Protein AF-A0A7Y5TEH1-F1 (afdb_monomer)

Structure (mmCIF, N/CA/C/O backbone):
data_AF-A0A7Y5TEH1-F1
#
_entry.id   AF-A0A7Y5TEH1-F1
#
loop_
_atom_site.group_PDB
_atom_site.id
_atom_site.type_symbol
_atom_site.label_atom_id
_atom_site.label_alt_id
_atom_site.label_comp_id
_atom_site.label_asym_id
_atom_site.label_entity_id
_atom_site.label_seq_id
_atom_site.pdbx_PDB_ins_code
_atom_site.Cartn_x
_atom_site.Cartn_y
_atom_site.Cartn_z
_atom_site.occupancy
_atom_site.B_iso_or_equiv
_atom_site.auth_seq_id
_atom_site.auth_comp_id
_atom_site.auth_asym_id
_atom_site.auth_atom_id
_atom_site.pdbx_PDB_model_num
ATOM 1 N N . TRP A 1 1 ? 5.559 -2.025 9.483 1.00 66.56 1 TRP A N 1
ATOM 2 C CA . TRP A 1 1 ? 4.684 -2.218 8.316 1.00 66.56 1 TRP A CA 1
ATOM 3 C C . TRP A 1 1 ? 3.898 -3.458 8.641 1.00 66.56 1 TRP A C 1
ATOM 5 O O . TRP A 1 1 ? 4.487 -4.526 8.719 1.00 66.56 1 TRP A O 1
ATOM 15 N N . GLU A 1 2 ? 2.641 -3.272 9.009 1.00 67.38 2 GLU A N 1
ATOM 16 C CA . GLU A 1 2 ? 1.781 -4.340 9.503 1.00 67.38 2 GLU A CA 1
ATOM 17 C C . GLU A 1 2 ? 0.626 -4.416 8.529 1.00 67.38 2 GLU A C 1
ATOM 19 O O . GLU A 1 2 ? -0.237 -3.546 8.500 1.00 67.38 2 GLU A O 1
ATOM 24 N N . PHE A 1 3 ? 0.689 -5.394 7.643 1.00 73.19 3 PHE A N 1
ATOM 25 C CA . PHE A 1 3 ? -0.378 -5.672 6.705 1.00 73.19 3 PHE A CA 1
ATOM 26 C C . PHE A 1 3 ? -0.472 -7.184 6.594 1.00 73.19 3 PHE A C 1
ATOM 28 O O . PHE A 1 3 ? 0.541 -7.883 6.544 1.00 73.19 3 PHE A O 1
ATOM 35 N N . ASN A 1 4 ? -1.698 -7.675 6.639 1.00 74.75 4 ASN A N 1
ATOM 36 C CA . ASN A 1 4 ? -2.007 -9.080 6.494 1.00 74.75 4 ASN A CA 1
ATOM 37 C C . ASN A 1 4 ? -2.861 -9.228 5.237 1.00 74.75 4 ASN A C 1
ATOM 39 O O . ASN A 1 4 ? -3.517 -8.271 4.815 1.00 74.75 4 ASN A O 1
ATOM 43 N N . SER A 1 5 ? -2.838 -10.403 4.626 1.00 76.94 5 SER A N 1
ATOM 44 C CA . SER A 1 5 ? -3.781 -10.706 3.556 1.00 76.94 5 SER A CA 1
ATOM 45 C C . SER A 1 5 ? -4.948 -11.505 4.099 1.00 76.94 5 SER A C 1
ATOM 47 O O . SER A 1 5 ? -4.801 -12.301 5.024 1.00 76.94 5 SER A O 1
ATOM 49 N N . CYS A 1 6 ? -6.113 -11.272 3.509 1.00 80.25 6 CYS A N 1
ATOM 50 C CA . CYS A 1 6 ? -7.231 -12.180 3.631 1.00 80.25 6 CYS A CA 1
ATOM 51 C C . CYS A 1 6 ? -7.779 -12.474 2.240 1.00 80.25 6 CYS A C 1
ATOM 53 O O . CYS A 1 6 ? -7.812 -11.595 1.374 1.00 80.25 6 CYS A O 1
ATOM 55 N N . GLU A 1 7 ? -8.177 -13.717 2.021 1.00 84.19 7 GLU A N 1
ATOM 56 C CA . GLU A 1 7 ? -8.887 -14.101 0.812 1.00 84.19 7 GLU A CA 1
ATOM 57 C C . GLU A 1 7 ? -10.389 -13.965 1.042 1.00 84.19 7 GLU A C 1
ATOM 59 O O . GLU A 1 7 ? -10.911 -14.293 2.111 1.00 84.19 7 GLU A O 1
ATOM 64 N N . MET A 1 8 ? -11.080 -13.478 0.016 1.00 86.19 8 MET A N 1
ATOM 65 C CA . MET A 1 8 ? -12.512 -13.213 0.036 1.00 86.19 8 MET A CA 1
ATOM 66 C C . MET A 1 8 ? -13.154 -13.867 -1.187 1.00 86.19 8 MET A C 1
ATOM 68 O O . MET A 1 8 ? -12.704 -13.669 -2.316 1.00 86.19 8 MET A O 1
ATOM 72 N N . LEU A 1 9 ? -14.226 -14.624 -0.976 1.00 89.31 9 LEU A N 1
ATOM 73 C CA . LEU A 1 9 ? -15.079 -15.146 -2.035 1.00 89.31 9 LEU A CA 1
ATOM 74 C C . LEU A 1 9 ? -16.232 -14.170 -2.274 1.00 89.31 9 LEU A C 1
ATOM 76 O O . LEU A 1 9 ? -17.039 -13.933 -1.380 1.00 89.31 9 LEU A O 1
ATOM 80 N N . VAL A 1 10 ? -16.343 -13.653 -3.495 1.00 91.56 10 VAL A N 1
ATOM 81 C CA . VAL A 1 10 ? -17.477 -12.813 -3.902 1.00 91.56 10 VAL A CA 1
ATOM 82 C C . VAL A 1 10 ? -18.516 -13.674 -4.614 1.00 91.56 10 VAL A C 1
ATOM 84 O O . VAL A 1 10 ? -18.189 -14.387 -5.568 1.00 91.56 10 VAL A O 1
ATOM 87 N N . LYS A 1 11 ? -19.774 -13.617 -4.168 1.00 92.75 11 LYS A N 1
ATOM 88 C CA . LYS A 1 11 ? -20.897 -14.337 -4.782 1.00 92.75 11 LYS A CA 1
ATOM 89 C C . LYS A 1 11 ? -22.134 -13.441 -4.831 1.00 92.75 11 LYS A C 1
ATOM 91 O O . LYS A 1 11 ? -22.807 -13.256 -3.826 1.00 92.75 11 LYS A O 1
ATOM 96 N N . GLY A 1 12 ? -22.476 -12.957 -6.026 1.00 93.69 12 GLY A N 1
ATOM 97 C CA . GLY A 1 12 ? -23.542 -11.963 -6.172 1.00 93.69 12 GLY A CA 1
ATOM 98 C C . GLY A 1 12 ? -23.126 -10.660 -5.495 1.00 93.69 12 GLY A C 1
ATOM 99 O O . GLY A 1 12 ? -22.046 -10.156 -5.793 1.00 93.69 12 GLY A O 1
ATOM 100 N N . ASP A 1 13 ? -23.952 -10.182 -4.569 1.00 92.44 13 ASP A N 1
ATOM 101 C CA . ASP A 1 13 ? -23.691 -8.974 -3.777 1.00 92.44 13 ASP A CA 1
ATOM 102 C C . ASP A 1 13 ? -23.023 -9.282 -2.419 1.00 92.44 13 ASP A C 1
ATOM 104 O O . ASP A 1 13 ? -22.750 -8.370 -1.641 1.00 92.44 13 ASP A O 1
ATOM 108 N N . ASP A 1 14 ? -22.734 -10.559 -2.138 1.00 88.75 14 ASP A N 1
ATOM 109 C CA . ASP A 1 14 ? -22.156 -11.013 -0.873 1.00 88.75 14 ASP A CA 1
ATOM 110 C C . ASP A 1 14 ? -20.636 -11.235 -0.968 1.00 88.75 14 ASP A C 1
ATOM 112 O O . ASP A 1 14 ? -20.114 -11.736 -1.974 1.00 88.75 14 ASP A O 1
ATOM 116 N N . VAL A 1 15 ? -19.930 -10.931 0.127 1.00 87.56 15 VAL A N 1
ATOM 117 C CA . VAL A 1 15 ? -18.485 -11.150 0.295 1.00 87.56 15 VAL A CA 1
ATOM 118 C C . VAL A 1 15 ? -18.245 -12.054 1.504 1.00 87.56 15 VAL A C 1
ATOM 120 O O . VAL A 1 15 ? -18.636 -11.724 2.621 1.00 87.56 15 VAL A O 1
ATOM 123 N N . TYR A 1 16 ? -17.583 -13.190 1.289 1.00 84.25 16 TYR A N 1
ATOM 124 C CA . TYR A 1 16 ? -17.293 -14.182 2.323 1.00 84.25 16 TYR A CA 1
ATOM 125 C C . TYR A 1 16 ? -15.783 -14.270 2.579 1.00 84.25 16 TYR A C 1
ATOM 127 O O . TYR A 1 16 ? -15.058 -14.698 1.679 1.00 84.25 16 TYR A O 1
ATOM 135 N N . PRO A 1 17 ? -15.282 -13.928 3.776 1.00 83.75 17 PRO A N 1
ATOM 136 C CA . PRO A 1 17 ? -13.890 -14.185 4.134 1.00 83.75 17 PRO A CA 1
ATOM 137 C C . PRO A 1 17 ? -13.627 -15.689 4.205 1.00 83.75 17 PRO A C 1
ATOM 139 O O . PRO A 1 17 ? -14.390 -16.425 4.831 1.00 83.75 17 PRO A O 1
ATOM 142 N N . ILE A 1 18 ? -12.558 -16.147 3.554 1.00 81.06 18 ILE A N 1
ATOM 143 C CA . ILE A 1 18 ? -12.230 -17.576 3.441 1.00 81.06 18 ILE A CA 1
ATOM 144 C C . ILE A 1 18 ? -10.855 -17.935 4.002 1.00 81.06 18 ILE A C 1
ATOM 146 O O . ILE A 1 18 ? -10.724 -19.020 4.565 1.00 81.06 18 ILE A O 1
ATOM 150 N N . ASP A 1 19 ? -9.856 -17.055 3.905 1.00 75.12 19 ASP A N 1
ATOM 151 C CA . ASP A 1 19 ? -8.515 -17.358 4.410 1.00 75.12 19 ASP A CA 1
ATOM 152 C C . ASP A 1 19 ? -7.868 -16.161 5.108 1.00 75.12 19 ASP A C 1
ATOM 154 O O . ASP A 1 19 ? -7.899 -15.045 4.600 1.00 75.12 19 ASP A O 1
ATOM 158 N N . TYR A 1 20 ? -7.260 -16.424 6.265 1.00 70.56 20 TYR A N 1
ATOM 159 C CA . TYR A 1 20 ? -6.448 -15.498 7.065 1.00 70.56 20 TYR A CA 1
ATOM 160 C C . TYR A 1 20 ? -5.042 -16.071 7.342 1.00 70.56 20 TYR A C 1
ATOM 162 O O . TYR A 1 20 ? -4.301 -15.540 8.171 1.00 70.56 20 TYR A O 1
ATOM 170 N N . ALA A 1 21 ? -4.673 -17.190 6.707 1.00 60.97 21 ALA A N 1
ATOM 171 C CA . ALA A 1 21 ? -3.462 -17.948 7.008 1.00 60.97 21 ALA A CA 1
ATOM 172 C C . ALA A 1 21 ? -2.197 -17.396 6.333 1.00 60.97 21 ALA A C 1
ATOM 174 O O . ALA A 1 21 ? -1.088 -17.759 6.733 1.00 60.97 21 ALA A O 1
ATOM 175 N N . ASN A 1 22 ? -2.320 -16.499 5.351 1.00 65.56 22 ASN A N 1
ATOM 176 C CA . ASN A 1 22 ? -1.161 -15.900 4.698 1.00 65.56 22 ASN A CA 1
ATOM 177 C C . ASN A 1 22 ? -0.692 -14.627 5.422 1.00 65.56 22 ASN A C 1
ATOM 179 O O . ASN A 1 22 ? -0.912 -13.502 4.969 1.00 65.56 22 ASN A O 1
ATOM 183 N N . ALA A 1 23 ? -0.014 -14.836 6.555 1.00 60.50 23 ALA A N 1
ATOM 184 C CA . ALA A 1 23 ? 0.461 -13.785 7.460 1.00 60.50 23 ALA A CA 1
ATOM 185 C C . ALA A 1 23 ? 1.463 -12.788 6.835 1.00 60.50 23 ALA A C 1
ATOM 187 O O . ALA A 1 23 ? 1.757 -11.761 7.444 1.00 60.50 23 ALA A O 1
ATOM 188 N N . CYS A 1 24 ? 2.017 -13.083 5.654 1.00 68.69 24 CYS A N 1
ATOM 189 C CA . CYS A 1 24 ? 2.944 -12.202 4.946 1.00 68.69 24 CYS A CA 1
ATOM 190 C C . CYS A 1 24 ? 2.700 -12.298 3.432 1.00 68.69 24 CYS A C 1
ATOM 192 O O . CYS A 1 24 ? 3.338 -13.112 2.757 1.00 68.69 24 CYS A O 1
ATOM 194 N N . PRO A 1 25 ? 1.763 -11.508 2.882 1.00 71.69 25 PRO A N 1
ATOM 195 C CA . PRO A 1 25 ? 1.542 -11.494 1.444 1.00 71.69 25 PRO A CA 1
ATOM 196 C C . PRO A 1 25 ? 2.790 -11.012 0.701 1.00 71.69 25 PRO A C 1
ATOM 198 O O . PRO A 1 25 ? 3.441 -10.042 1.094 1.00 71.69 25 PRO A O 1
ATOM 201 N N . ASP A 1 26 ? 3.114 -11.701 -0.391 1.00 81.25 26 ASP A N 1
ATOM 202 C CA . ASP A 1 26 ? 4.270 -11.378 -1.217 1.00 81.25 26 ASP A CA 1
ATOM 203 C C . ASP A 1 26 ? 4.082 -10.022 -1.918 1.00 81.25 26 ASP A C 1
ATOM 205 O O . ASP A 1 26 ? 3.139 -9.818 -2.684 1.00 81.25 26 ASP A O 1
ATOM 209 N N . VAL A 1 27 ? 5.008 -9.095 -1.660 1.00 86.88 27 VAL A N 1
ATOM 210 C CA . VAL A 1 27 ? 5.036 -7.742 -2.243 1.00 86.88 27 VAL A CA 1
ATOM 211 C C . VAL A 1 27 ? 5.984 -7.679 -3.442 1.00 86.88 27 VAL A C 1
ATOM 213 O O . VAL A 1 27 ? 6.374 -6.597 -3.865 1.00 86.88 27 VAL A O 1
ATOM 216 N N . ALA A 1 28 ? 6.410 -8.809 -4.004 1.00 90.62 28 ALA A N 1
ATOM 217 C CA . ALA A 1 28 ? 7.254 -8.814 -5.188 1.00 90.62 28 ALA A CA 1
ATOM 218 C C . ALA A 1 28 ? 6.526 -8.253 -6.420 1.00 90.62 28 ALA A C 1
ATOM 220 O O . ALA A 1 28 ? 5.312 -8.399 -6.600 1.00 90.62 28 ALA A O 1
ATOM 221 N N . VAL A 1 29 ? 7.301 -7.666 -7.337 1.00 93.00 29 VAL A N 1
ATOM 222 C CA . VAL A 1 29 ? 6.796 -7.199 -8.640 1.00 93.00 29 VAL A CA 1
ATOM 223 C C . VAL A 1 29 ? 6.196 -8.342 -9.471 1.00 93.00 29 VAL A C 1
ATOM 225 O O . VAL A 1 29 ? 5.283 -8.118 -10.258 1.00 93.00 29 VAL A O 1
ATOM 228 N N . THR A 1 30 ? 6.649 -9.574 -9.235 1.00 92.00 30 THR A N 1
ATOM 229 C CA . THR A 1 30 ? 6.157 -10.820 -9.848 1.00 92.00 30 THR A CA 1
ATOM 230 C C . THR A 1 30 ? 4.830 -11.319 -9.279 1.00 92.00 30 THR A C 1
ATOM 232 O O . THR A 1 30 ? 4.302 -12.309 -9.772 1.00 92.00 30 THR A O 1
ATOM 235 N N . SER A 1 31 ? 4.332 -10.692 -8.213 1.00 89.75 31 SER A N 1
ATOM 236 C CA . SER A 1 31 ? 3.135 -11.132 -7.491 1.00 89.75 31 SER A CA 1
ATOM 237 C C . SER A 1 31 ? 2.068 -10.045 -7.532 1.00 89.75 31 SER A C 1
ATOM 239 O O . SER A 1 31 ? 0.931 -10.297 -7.931 1.00 89.75 31 SER A O 1
ATOM 241 N N . LEU A 1 32 ? 2.447 -8.800 -7.228 1.00 91.44 32 LEU A N 1
ATOM 242 C CA . LEU A 1 32 ? 1.521 -7.667 -7.255 1.00 91.44 32 LEU A CA 1
ATOM 243 C C . LEU A 1 32 ? 1.413 -6.990 -8.618 1.00 91.44 32 LEU A C 1
ATOM 245 O O . LEU A 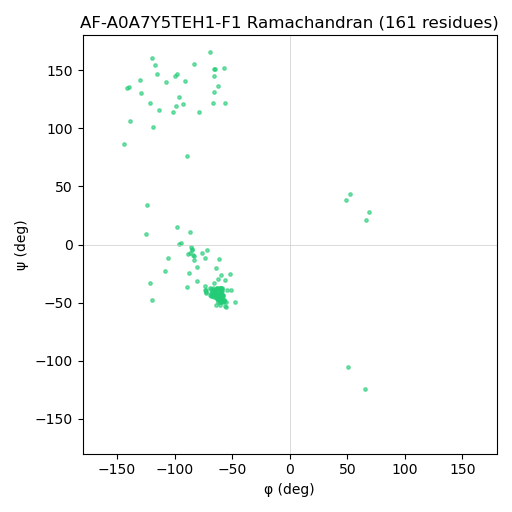1 32 ? 0.381 -6.383 -8.900 1.00 91.44 32 LEU A O 1
ATOM 249 N N . HIS A 1 33 ? 2.434 -7.103 -9.470 1.00 94.06 33 HIS A N 1
ATOM 250 C CA . HIS A 1 33 ? 2.414 -6.602 -10.844 1.00 94.06 33 HIS A CA 1
ATOM 251 C C . HIS A 1 33 ? 1.954 -5.134 -10.951 1.00 94.06 33 HIS A C 1
ATOM 253 O O . HIS A 1 33 ? 2.683 -4.221 -10.573 1.00 94.06 33 HIS A O 1
ATOM 259 N N . TYR A 1 34 ? 0.718 -4.922 -11.416 1.00 96.81 34 TYR A N 1
ATOM 260 C CA . TYR A 1 34 ? 0.015 -3.644 -11.489 1.00 96.81 34 TYR A CA 1
ATOM 261 C C . TYR A 1 34 ? -0.044 -2.920 -10.132 1.00 96.81 34 TYR A C 1
ATOM 263 O O . TYR A 1 34 ? 0.124 -1.709 -10.067 1.00 96.81 34 TYR A O 1
ATOM 271 N N . TYR A 1 35 ? -0.242 -3.648 -9.031 1.00 95.12 35 TYR A N 1
ATOM 272 C CA . TYR A 1 35 ? -0.358 -3.074 -7.687 1.00 95.12 35 TYR A CA 1
ATOM 273 C C . TYR A 1 35 ? 0.989 -2.884 -6.980 1.00 95.12 35 TYR A C 1
ATOM 275 O O . TYR A 1 35 ? 1.036 -2.269 -5.912 1.00 95.12 35 TYR A O 1
ATOM 283 N N . PHE A 1 36 ? 2.094 -3.371 -7.559 1.00 95.94 36 PHE A N 1
ATOM 284 C CA . PHE A 1 36 ? 3.420 -3.260 -6.947 1.00 95.94 36 PHE A CA 1
ATOM 285 C C . PHE A 1 36 ? 3.812 -1.802 -6.643 1.00 95.94 36 PHE A C 1
ATOM 287 O O . PHE A 1 36 ? 4.180 -1.524 -5.498 1.00 95.94 36 PHE A O 1
ATOM 294 N N . PRO A 1 37 ? 3.672 -0.833 -7.575 1.00 97.12 37 PRO A N 1
ATOM 295 C CA . PRO A 1 37 ? 4.026 0.557 -7.289 1.00 97.12 37 PRO A CA 1
ATOM 296 C C . PRO A 1 37 ? 3.219 1.169 -6.142 1.00 97.12 37 PRO A C 1
ATOM 298 O O . PRO A 1 37 ? 3.767 1.905 -5.321 1.00 97.12 37 PRO A O 1
ATOM 301 N N . TRP A 1 38 ? 1.928 0.836 -6.043 1.00 95.31 38 TRP A N 1
ATOM 302 C CA . TRP A 1 38 ? 1.079 1.285 -4.939 1.00 95.31 38 TRP A CA 1
ATOM 303 C C . TRP A 1 38 ? 1.581 0.753 -3.592 1.00 95.31 38 TRP A C 1
ATOM 305 O O . TRP A 1 38 ? 1.692 1.522 -2.635 1.00 95.31 38 TRP A O 1
ATOM 315 N N . ALA A 1 39 ? 1.942 -0.531 -3.526 1.00 93.62 39 ALA A N 1
ATOM 316 C CA . ALA A 1 39 ? 2.423 -1.145 -2.294 1.00 93.62 39 ALA A CA 1
ATOM 317 C C . ALA A 1 39 ? 3.759 -0.534 -1.841 1.00 93.62 39 ALA A C 1
ATOM 319 O O . ALA A 1 39 ? 3.911 -0.170 -0.674 1.00 93.62 39 ALA A O 1
ATOM 320 N N . ILE A 1 40 ? 4.699 -0.330 -2.772 1.00 94.75 40 ILE A N 1
ATOM 321 C CA . ILE A 1 40 ? 5.981 0.329 -2.479 1.00 94.75 40 ILE A CA 1
ATOM 322 C C . ILE A 1 40 ? 5.770 1.778 -2.034 1.00 94.75 40 ILE A C 1
ATOM 324 O O . ILE A 1 40 ? 6.370 2.211 -1.049 1.00 94.75 40 ILE A O 1
ATOM 328 N N . LYS A 1 41 ? 4.872 2.519 -2.692 1.00 96.06 41 LYS A N 1
ATOM 329 C CA . LYS A 1 41 ? 4.498 3.881 -2.292 1.00 96.06 41 LYS A CA 1
ATOM 330 C C . LYS A 1 41 ? 3.981 3.929 -0.855 1.00 96.06 41 LYS A C 1
ATOM 332 O O . LYS A 1 41 ? 4.422 4.766 -0.066 1.00 96.06 41 LYS A O 1
ATOM 337 N N . ALA A 1 42 ? 3.068 3.028 -0.502 1.00 94.81 42 ALA A N 1
ATOM 338 C CA . ALA A 1 42 ? 2.508 2.952 0.840 1.00 94.81 42 ALA A CA 1
ATOM 339 C C . ALA A 1 42 ? 3.579 2.589 1.886 1.00 94.81 42 ALA A C 1
ATOM 341 O O . ALA A 1 42 ? 3.644 3.235 2.936 1.00 94.81 42 ALA A O 1
ATOM 342 N N . LEU A 1 43 ? 4.472 1.644 1.568 1.00 94.00 43 LEU A N 1
ATOM 343 C CA . LEU A 1 43 ? 5.600 1.266 2.422 1.00 94.00 43 LEU A CA 1
ATOM 344 C C . LEU A 1 43 ? 6.549 2.441 2.682 1.00 94.00 43 LEU A C 1
ATOM 346 O O . LEU A 1 43 ? 6.912 2.687 3.834 1.00 94.00 43 LEU A O 1
ATOM 350 N N . VAL A 1 44 ? 6.931 3.185 1.639 1.00 95.69 44 VAL A N 1
ATOM 351 C CA . VAL A 1 44 ? 7.783 4.380 1.764 1.00 95.69 44 VAL A CA 1
ATOM 352 C C . VAL A 1 44 ? 7.106 5.422 2.647 1.00 95.69 44 VAL A C 1
ATOM 354 O O . VAL A 1 44 ? 7.711 5.902 3.604 1.00 95.69 44 VAL A O 1
ATOM 357 N N . ARG A 1 45 ? 5.833 5.728 2.377 1.00 95.94 45 ARG A N 1
ATOM 358 C CA . ARG A 1 45 ? 5.056 6.728 3.119 1.00 95.94 45 ARG A CA 1
ATOM 359 C C . ARG A 1 45 ? 4.947 6.383 4.605 1.00 95.94 45 ARG A C 1
ATOM 361 O O . ARG A 1 45 ? 5.215 7.227 5.456 1.00 95.94 45 ARG A O 1
ATOM 368 N N . TRP A 1 46 ? 4.594 5.135 4.920 1.00 94.81 46 TRP A N 1
ATOM 369 C CA . TRP A 1 46 ? 4.506 4.644 6.298 1.00 94.81 46 TRP A CA 1
ATOM 370 C C . TRP A 1 46 ? 5.859 4.645 7.013 1.00 94.81 46 TRP A C 1
ATOM 372 O O . TRP A 1 46 ? 5.961 5.095 8.156 1.00 94.81 46 TRP A O 1
ATOM 382 N N . SER A 1 47 ? 6.909 4.173 6.338 1.00 94.94 47 SER A N 1
ATOM 383 C CA . SER A 1 47 ? 8.257 4.126 6.913 1.00 94.94 47 SER A CA 1
ATOM 384 C C . SER A 1 47 ? 8.784 5.529 7.203 1.00 94.94 47 SER A C 1
ATOM 386 O O . SER A 1 47 ? 9.316 5.771 8.285 1.00 94.94 47 SER A O 1
ATOM 388 N N . ALA A 1 48 ? 8.580 6.468 6.276 1.00 96.62 48 ALA A N 1
ATOM 389 C CA . ALA A 1 48 ? 8.965 7.860 6.456 1.00 96.62 48 ALA A CA 1
ATOM 390 C C . ALA A 1 48 ? 8.223 8.500 7.638 1.00 96.62 48 ALA A C 1
ATOM 392 O O . ALA A 1 48 ? 8.872 9.118 8.479 1.00 96.62 48 ALA A O 1
ATOM 393 N N . TYR A 1 49 ? 6.905 8.290 7.752 1.00 96.62 49 TYR A N 1
ATOM 394 C CA . TYR A 1 49 ? 6.128 8.763 8.901 1.00 96.62 49 TYR A CA 1
ATOM 395 C C . TYR A 1 49 ? 6.720 8.246 10.213 1.00 96.62 49 TYR A C 1
ATOM 397 O O . TYR A 1 49 ? 7.079 9.045 11.073 1.00 96.62 49 TYR A O 1
ATOM 405 N N . CYS A 1 50 ? 6.904 6.927 10.339 1.00 94.88 50 CYS A N 1
ATOM 406 C CA . CYS A 1 50 ? 7.400 6.313 11.570 1.00 94.88 50 CYS A CA 1
ATOM 407 C C . CYS A 1 50 ? 8.794 6.818 11.971 1.00 94.88 50 CYS A C 1
ATOM 409 O O . CYS A 1 50 ? 9.029 7.120 13.141 1.00 94.88 50 CYS A O 1
ATOM 411 N N . VAL A 1 51 ? 9.714 6.932 11.009 1.00 96.06 51 VAL A N 1
ATOM 412 C CA . VAL A 1 51 ? 11.083 7.400 11.271 1.00 96.06 51 VAL A CA 1
ATOM 413 C C . VAL A 1 51 ? 11.101 8.879 11.658 1.00 96.06 51 VAL A C 1
ATOM 415 O O . VAL A 1 51 ? 11.783 9.247 12.611 1.00 96.06 51 VAL A O 1
ATOM 418 N N . VAL A 1 52 ? 10.353 9.731 10.952 1.00 97.44 52 VAL A N 1
ATOM 419 C CA . VAL A 1 52 ? 10.379 11.188 11.165 1.00 97.44 52 VAL A CA 1
ATOM 420 C C . VAL A 1 52 ? 9.660 11.594 12.449 1.00 97.44 52 VAL A C 1
ATOM 422 O O . VAL A 1 52 ? 10.135 12.483 13.153 1.00 97.44 52 VAL A O 1
ATOM 425 N N . THR A 1 53 ? 8.536 10.958 12.781 1.00 95.75 53 THR A N 1
ATOM 426 C CA . THR A 1 53 ? 7.792 11.261 14.017 1.00 95.75 53 THR A CA 1
ATOM 427 C C . THR A 1 53 ? 8.356 10.545 15.240 1.00 95.75 53 THR A C 1
ATOM 429 O O . THR A 1 53 ? 7.957 10.839 16.365 1.00 95.75 53 THR A O 1
ATOM 432 N N . GLY A 1 54 ? 9.284 9.603 15.041 1.00 94.69 54 GLY A N 1
ATOM 433 C CA . GLY A 1 54 ? 9.789 8.743 16.103 1.00 94.69 54 GLY A CA 1
ATOM 434 C C . GLY A 1 54 ? 8.727 7.787 16.650 1.00 94.69 54 GLY A C 1
ATOM 435 O O . GLY A 1 54 ? 8.879 7.309 17.779 1.00 94.69 54 GLY A O 1
ATOM 436 N N . ARG A 1 55 ? 7.656 7.516 15.883 1.00 92.19 55 ARG A N 1
ATOM 437 C CA . ARG A 1 55 ? 6.585 6.599 16.287 1.00 92.19 55 ARG A CA 1
ATOM 438 C C . ARG A 1 55 ? 7.184 5.237 16.617 1.00 92.19 55 ARG A C 1
ATOM 440 O O . ARG A 1 55 ? 7.802 4.583 15.777 1.00 92.19 55 ARG A O 1
ATOM 447 N N . ARG A 1 56 ? 6.946 4.790 17.847 1.00 87.25 56 ARG A N 1
ATOM 448 C CA . ARG A 1 56 ? 7.223 3.422 18.283 1.00 87.25 56 ARG A CA 1
ATOM 449 C C . ARG A 1 56 ? 5.912 2.653 18.232 1.00 87.25 56 ARG A C 1
ATOM 451 O O . ARG A 1 56 ? 4.958 3.055 18.887 1.00 87.25 56 ARG A O 1
ATOM 458 N N . GLY A 1 57 ? 5.859 1.604 17.416 1.00 77.62 57 GLY A N 1
ATOM 459 C CA . GLY A 1 57 ? 4.699 0.715 17.388 1.00 77.62 57 GLY A CA 1
ATOM 460 C C . GLY A 1 57 ? 4.566 -0.041 18.716 1.00 77.62 57 GLY A C 1
ATOM 461 O O . GLY A 1 57 ? 5.601 -0.361 19.316 1.00 77.62 57 GLY A O 1
ATOM 462 N N . PRO A 1 58 ? 3.339 -0.317 19.187 1.00 77.50 58 PRO A N 1
ATOM 463 C CA . PRO A 1 58 ? 3.117 -1.282 20.258 1.00 77.50 58 PRO A CA 1
ATOM 464 C C . PRO A 1 58 ? 3.691 -2.652 19.872 1.00 77.50 58 PRO A C 1
ATOM 466 O O . PRO A 1 58 ? 3.800 -2.985 18.695 1.00 77.50 58 PRO A O 1
ATOM 469 N N . MET A 1 59 ? 4.100 -3.443 20.865 1.00 79.44 59 MET A N 1
ATOM 470 C CA . MET A 1 59 ? 4.627 -4.795 20.617 1.00 79.44 59 MET A CA 1
ATOM 471 C C . MET A 1 59 ? 3.521 -5.832 20.397 1.00 79.44 59 MET A C 1
ATOM 473 O O . MET A 1 59 ? 3.798 -6.907 19.870 1.00 79.44 59 MET A O 1
ATOM 477 N N . ASP A 1 60 ? 2.296 -5.530 20.824 1.00 84.88 60 ASP A N 1
ATOM 478 C CA . ASP A 1 60 ? 1.121 -6.362 20.614 1.00 84.88 60 ASP A CA 1
ATOM 479 C C . ASP A 1 60 ? 0.055 -5.602 19.812 1.00 84.88 60 ASP A C 1
ATOM 481 O O . ASP A 1 60 ? 0.083 -4.379 19.702 1.00 84.88 60 ASP A O 1
ATOM 485 N N . LEU A 1 61 ? -0.871 -6.352 19.218 1.00 80.94 61 LEU A N 1
ATOM 486 C CA . LEU A 1 61 ? -1.987 -5.808 18.439 1.00 80.94 61 LEU A CA 1
ATOM 487 C C . LEU A 1 61 ? -3.200 -5.456 19.317 1.00 80.94 61 LEU A C 1
ATOM 489 O O . LEU A 1 61 ? -4.297 -5.266 18.799 1.00 80.94 61 LEU A O 1
ATOM 493 N N . GLU A 1 62 ? -3.043 -5.467 20.645 1.00 88.25 62 GLU A N 1
ATOM 494 C CA . GLU A 1 62 ? -4.115 -5.250 21.620 1.00 88.25 62 GLU A CA 1
ATOM 495 C C . GLU A 1 62 ? -5.385 -6.090 21.359 1.00 88.25 62 GLU A C 1
ATOM 497 O O . GLU A 1 62 ? -6.509 -5.637 21.580 1.00 88.25 62 GLU A O 1
ATOM 502 N N . MET A 1 63 ? -5.226 -7.348 20.918 1.00 90.50 63 MET A N 1
ATOM 503 C CA . MET A 1 63 ? -6.333 -8.219 20.475 1.00 90.50 63 MET A CA 1
ATOM 504 C C . MET A 1 63 ? -7.485 -8.346 21.482 1.00 90.50 63 MET A C 1
ATOM 506 O O . MET A 1 63 ? -8.621 -8.598 21.083 1.00 90.50 63 MET A O 1
ATOM 510 N N . ARG A 1 64 ? -7.232 -8.151 22.785 1.00 95.38 64 ARG A N 1
ATOM 511 C CA . ARG A 1 64 ? -8.298 -8.147 23.795 1.00 95.38 64 ARG A CA 1
ATOM 512 C C . ARG A 1 64 ? -9.356 -7.078 23.517 1.00 95.38 64 ARG A C 1
ATOM 514 O O . ARG A 1 64 ? -10.528 -7.389 23.674 1.00 95.38 64 ARG A O 1
ATOM 521 N N . ARG A 1 65 ? -8.973 -5.892 23.029 1.00 95.69 65 ARG A N 1
ATOM 522 C CA . ARG A 1 65 ? -9.911 -4.809 22.688 1.00 95.69 65 ARG A CA 1
ATOM 523 C C . ARG A 1 65 ? -10.899 -5.238 21.605 1.00 95.69 65 ARG A C 1
ATOM 525 O O . ARG A 1 65 ? -12.083 -4.931 21.690 1.00 95.69 65 ARG A O 1
ATOM 532 N N . TYR A 1 66 ? -10.421 -5.995 20.619 1.00 95.38 66 TYR A N 1
ATOM 533 C CA . TYR A 1 66 ? -11.274 -6.565 19.578 1.00 95.38 66 TYR A CA 1
ATOM 534 C C . TYR A 1 66 ? -12.219 -7.625 20.157 1.00 95.38 66 TYR A C 1
ATOM 536 O O . TYR A 1 66 ? -13.410 -7.605 19.867 1.00 95.38 66 TYR A O 1
ATOM 544 N N . PHE A 1 67 ? -11.740 -8.507 21.038 1.00 96.56 67 PHE A N 1
ATOM 545 C CA . PHE A 1 67 ? -12.624 -9.477 21.696 1.00 96.56 67 PHE A CA 1
ATOM 546 C C . PHE A 1 67 ? -13.667 -8.815 22.603 1.00 96.56 67 PHE A C 1
ATOM 548 O O . PHE A 1 67 ? -14.816 -9.236 22.593 1.00 96.56 67 PHE A O 1
ATOM 555 N N . ASP A 1 68 ? -13.310 -7.746 23.318 1.00 98.00 68 ASP A N 1
ATOM 556 C CA . ASP A 1 68 ? -14.259 -6.991 24.142 1.00 98.00 68 ASP A CA 1
ATOM 557 C C . ASP A 1 68 ? -15.413 -6.411 23.311 1.00 98.00 68 ASP A C 1
ATOM 559 O O . ASP A 1 68 ? -16.546 -6.396 23.779 1.00 98.00 68 ASP A O 1
ATOM 563 N N . VAL A 1 69 ? -15.149 -5.954 22.081 1.00 97.81 69 VAL A N 1
ATOM 564 C CA . VAL A 1 69 ? -16.191 -5.501 21.142 1.00 97.81 69 VAL A CA 1
ATOM 565 C C . VAL A 1 69 ? -16.982 -6.687 2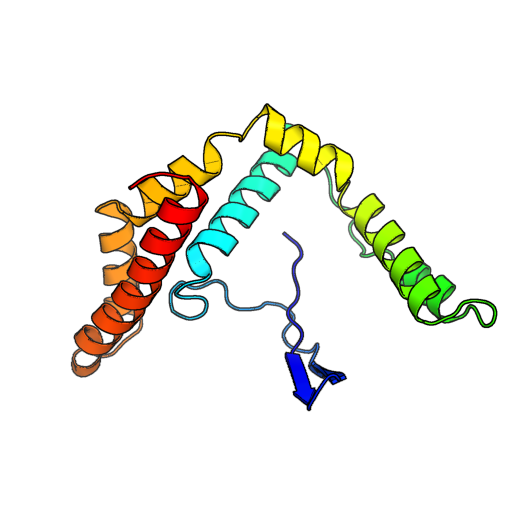0.580 1.00 97.81 69 VAL A C 1
ATOM 567 O O . VAL A 1 69 ? -18.206 -6.607 20.469 1.00 97.81 69 VAL A O 1
ATOM 570 N N . ALA A 1 70 ? -16.314 -7.797 20.255 1.00 96.69 70 ALA A N 1
ATOM 571 C CA . ALA A 1 70 ? -16.968 -9.001 19.745 1.00 96.69 70 ALA A CA 1
ATOM 572 C C . ALA A 1 70 ? -17.989 -9.572 20.744 1.00 96.69 70 ALA A C 1
ATOM 574 O O . ALA A 1 70 ? -19.095 -9.933 20.333 1.00 96.69 70 ALA A O 1
ATOM 575 N N . ASP A 1 71 ? -17.635 -9.564 22.034 1.00 97.88 71 ASP A N 1
ATOM 576 C CA . ASP A 1 71 ? -18.430 -10.058 23.166 1.00 97.88 71 ASP A CA 1
ATOM 577 C C . ASP A 1 71 ? -19.648 -9.157 23.502 1.00 97.88 71 ASP A C 1
ATOM 579 O O . ASP A 1 71 ? -20.438 -9.485 24.387 1.00 97.88 71 ASP A O 1
ATOM 583 N N . ARG A 1 72 ? -19.827 -8.005 22.831 1.00 97.75 72 ARG A N 1
ATOM 584 C CA . ARG A 1 72 ? -20.985 -7.115 23.037 1.00 97.75 72 ARG A CA 1
ATOM 585 C C . ARG A 1 72 ? -22.220 -7.645 22.311 1.00 97.75 72 ARG A C 1
ATOM 587 O O . ARG A 1 72 ? -22.275 -7.634 21.082 1.00 97.75 72 ARG A O 1
ATOM 594 N N . ASP A 1 73 ? -23.239 -8.034 23.070 1.00 97.31 73 ASP A N 1
ATOM 595 C CA . ASP A 1 73 ? -24.531 -8.488 22.528 1.00 97.31 73 ASP A CA 1
ATOM 596 C C . ASP A 1 73 ? -25.503 -7.338 22.196 1.00 97.31 73 ASP A C 1
ATOM 598 O O . ASP A 1 73 ? -26.555 -7.556 21.601 1.00 97.31 73 ASP A O 1
ATOM 602 N N . ASP A 1 74 ? -25.174 -6.104 22.582 1.00 97.94 74 ASP A N 1
ATOM 603 C CA . ASP A 1 74 ? -25.995 -4.905 22.371 1.00 97.94 74 ASP A CA 1
ATOM 604 C C . ASP A 1 74 ? -25.607 -4.091 21.122 1.00 97.94 74 ASP A C 1
ATOM 606 O O . ASP A 1 74 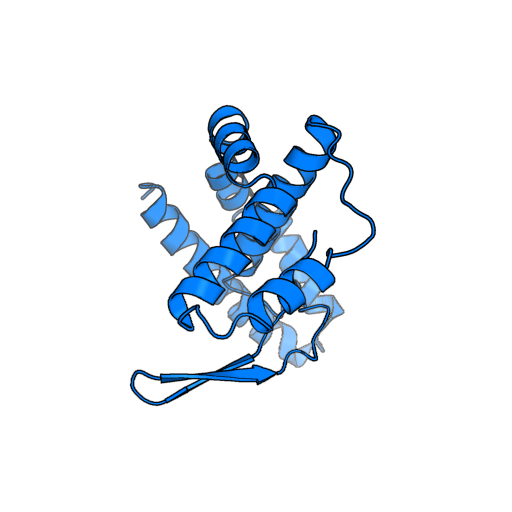? -26.233 -3.067 20.848 1.00 97.94 74 ASP A O 1
ATOM 610 N N . LEU A 1 75 ? -24.596 -4.535 20.368 1.00 97.69 75 LEU A N 1
ATOM 611 C CA . LEU A 1 75 ? -24.149 -3.911 19.120 1.00 97.69 75 LEU A CA 1
ATOM 612 C C . LEU A 1 75 ? -24.542 -4.763 17.910 1.00 97.69 75 LEU A C 1
ATOM 614 O O . LEU A 1 75 ? -24.387 -5.986 17.931 1.00 97.69 75 LEU A O 1
ATOM 618 N N . SER A 1 76 ? -24.984 -4.114 16.832 1.00 96.69 76 SER A N 1
ATOM 619 C CA . SER A 1 76 ? -25.091 -4.752 15.515 1.00 96.69 76 SER A CA 1
ATOM 620 C C . SER A 1 76 ? -23.708 -5.048 14.921 1.00 96.69 76 SER A C 1
ATOM 622 O O . SER A 1 76 ? -22.702 -4.485 15.356 1.00 96.69 76 SER A O 1
ATOM 624 N N . ASP A 1 77 ? -23.649 -5.886 13.883 1.00 91.88 77 ASP A N 1
ATOM 625 C CA . ASP A 1 77 ? -22.392 -6.183 13.180 1.00 91.88 77 ASP A CA 1
ATOM 626 C C . ASP A 1 77 ? -21.739 -4.918 12.602 1.00 91.88 77 ASP A C 1
ATOM 628 O O . ASP A 1 77 ? -20.533 -4.732 12.727 1.00 91.88 77 ASP A O 1
ATOM 632 N N . GLU A 1 78 ? -22.536 -4.007 12.043 1.00 93.81 78 GLU A N 1
ATOM 633 C CA . GLU A 1 78 ? -22.062 -2.721 11.519 1.00 93.81 78 GLU A CA 1
ATOM 634 C C . GLU A 1 78 ? -21.461 -1.845 12.631 1.00 93.81 78 GLU A C 1
ATOM 636 O O . GLU A 1 78 ? -20.354 -1.333 12.494 1.00 93.81 78 GLU A O 1
ATOM 641 N N . GLN A 1 79 ? -22.117 -1.777 13.794 1.00 97.88 79 GLN A N 1
ATOM 642 C CA . GLN A 1 79 ? -21.591 -1.046 14.952 1.00 97.88 79 GLN A CA 1
ATOM 643 C C . GLN A 1 79 ? -20.313 -1.681 15.517 1.00 97.88 79 GLN A C 1
ATOM 645 O O . GLN A 1 79 ? -19.439 -0.973 16.021 1.00 97.88 79 GLN A O 1
ATOM 650 N N . LYS A 1 80 ? -20.181 -3.012 15.447 1.00 97.31 80 LYS A N 1
ATOM 651 C CA . LYS A 1 80 ? -18.936 -3.704 15.806 1.00 97.31 80 LYS A CA 1
ATOM 652 C C . LYS A 1 80 ? -17.817 -3.359 14.826 1.00 97.31 80 LYS A C 1
ATOM 654 O O . LYS A 1 80 ? -16.708 -3.089 15.276 1.00 97.31 80 LYS A O 1
ATOM 659 N N . LEU A 1 81 ? -18.100 -3.320 13.521 1.00 95.19 81 LEU A N 1
ATOM 660 C CA . LEU A 1 81 ? -17.130 -2.905 12.501 1.00 95.19 81 LEU A CA 1
ATOM 661 C C . LEU A 1 81 ? -16.636 -1.474 12.739 1.00 95.19 81 LEU A C 1
ATOM 663 O O . LEU A 1 81 ? -15.424 -1.263 12.747 1.00 95.19 81 LEU A O 1
ATOM 667 N N . ASP A 1 82 ? -17.531 -0.530 13.031 1.00 97.38 82 ASP A N 1
ATOM 668 C CA . ASP A 1 82 ? -17.153 0.847 13.380 1.00 97.38 82 ASP A CA 1
ATOM 669 C C . ASP A 1 82 ? -16.239 0.891 14.615 1.00 97.38 82 ASP A C 1
ATOM 671 O O . ASP A 1 82 ? -15.223 1.591 14.637 1.00 97.38 82 ASP A O 1
ATOM 675 N N . ALA A 1 83 ? -16.558 0.102 15.645 1.00 97.69 83 ALA A N 1
ATOM 6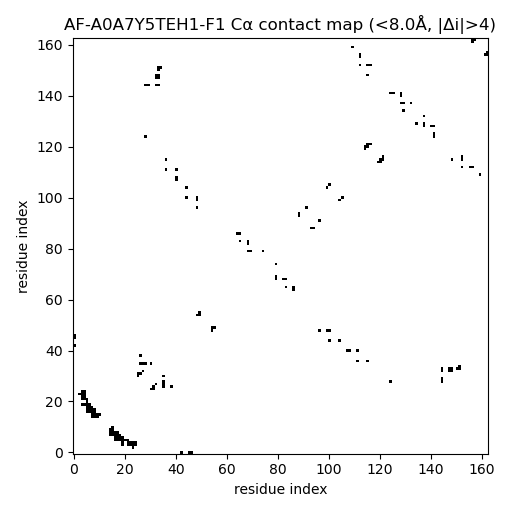76 C CA . ALA A 1 83 ? -15.738 0.011 16.848 1.00 97.69 83 ALA A CA 1
ATOM 677 C C . ALA A 1 83 ? -14.359 -0.623 16.578 1.00 97.69 83 ALA A C 1
ATOM 679 O O . ALA A 1 83 ? -13.360 -0.168 17.139 1.00 97.69 83 ALA A O 1
ATOM 680 N N . TYR A 1 84 ? -14.270 -1.631 15.704 1.00 95.81 84 TYR A N 1
ATOM 681 C CA . TYR A 1 84 ? -12.990 -2.201 15.273 1.00 95.81 84 TYR A CA 1
ATOM 682 C C . TYR A 1 84 ? -12.147 -1.194 14.488 1.00 95.81 84 TYR A C 1
ATOM 684 O O . TYR A 1 84 ? -10.944 -1.093 14.730 1.00 95.81 84 TYR A O 1
ATOM 692 N N . ILE A 1 85 ? -12.768 -0.426 13.587 1.00 95.19 85 ILE A N 1
ATOM 693 C CA . ILE A 1 85 ? -12.095 0.633 12.827 1.00 95.19 85 ILE A CA 1
ATOM 694 C C . ILE A 1 85 ? -11.542 1.692 13.780 1.00 95.19 85 ILE A C 1
ATOM 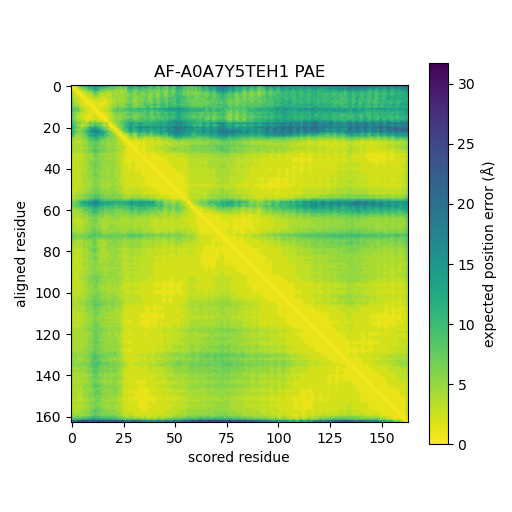696 O O . ILE A 1 85 ? -10.381 2.056 13.652 1.00 95.19 85 ILE A O 1
ATOM 700 N N . ALA A 1 86 ? -12.301 2.104 14.799 1.00 96.56 86 ALA A N 1
ATOM 701 C CA . ALA A 1 86 ? -11.821 3.068 15.787 1.00 96.56 86 ALA A CA 1
ATOM 702 C C . ALA A 1 86 ? -10.574 2.576 16.552 1.00 96.56 86 ALA A C 1
ATOM 704 O O . ALA A 1 86 ? -9.656 3.359 16.801 1.00 96.56 86 ALA A O 1
ATOM 705 N N . ILE A 1 87 ? -10.507 1.281 16.896 1.00 95.25 87 ILE A N 1
ATOM 706 C CA . ILE A 1 87 ? -9.308 0.679 17.509 1.00 95.25 87 ILE A CA 1
ATOM 707 C C . ILE A 1 87 ? -8.124 0.737 16.532 1.00 95.25 87 ILE A C 1
ATOM 709 O O . ILE A 1 87 ? -7.019 1.118 16.922 1.00 95.25 87 ILE A O 1
ATOM 713 N N . ALA A 1 88 ? -8.345 0.383 15.263 1.00 92.25 88 ALA A N 1
ATOM 714 C CA . ALA A 1 88 ? -7.309 0.428 14.235 1.00 92.25 88 ALA A CA 1
ATOM 715 C C . ALA A 1 88 ? -6.826 1.863 13.953 1.00 92.25 88 ALA A C 1
ATOM 717 O O . ALA A 1 88 ? -5.622 2.088 13.847 1.00 92.25 88 ALA A O 1
ATOM 718 N N . ASP A 1 89 ? -7.729 2.840 13.888 1.00 94.25 89 ASP A N 1
ATOM 719 C CA . ASP A 1 89 ? -7.396 4.242 13.629 1.00 94.25 89 ASP A CA 1
ATOM 720 C C . ASP A 1 89 ? -6.572 4.862 14.753 1.00 94.25 89 ASP A C 1
ATOM 722 O O . ASP A 1 89 ? -5.615 5.599 14.492 1.00 94.25 89 ASP A O 1
ATOM 726 N N . GLU A 1 90 ? -6.894 4.527 16.003 1.00 93.25 90 GLU A N 1
ATOM 727 C CA . GLU A 1 90 ? -6.069 4.893 17.150 1.00 93.25 90 GLU A CA 1
ATOM 728 C C . GLU A 1 90 ? -4.680 4.255 17.041 1.00 93.25 90 GLU A C 1
ATOM 730 O O . GLU A 1 90 ? -3.670 4.956 17.148 1.00 93.25 90 GLU A O 1
ATOM 735 N N . TYR A 1 91 ? -4.623 2.946 16.773 1.00 91.00 91 TYR A N 1
ATOM 736 C CA . TYR A 1 91 ? -3.369 2.209 16.649 1.00 91.00 91 TYR A CA 1
ATOM 737 C C . TYR A 1 91 ? -2.466 2.808 15.564 1.00 91.00 91 TYR A C 1
ATOM 739 O O . TYR A 1 91 ? -1.281 3.058 15.805 1.00 91.00 91 TYR A O 1
ATOM 747 N N . PHE A 1 92 ? -3.002 3.075 14.372 1.00 91.19 92 PHE A N 1
ATOM 748 C CA . PHE A 1 92 ? -2.241 3.597 13.234 1.00 91.19 92 PHE A CA 1
ATOM 749 C C . PHE A 1 92 ? -2.084 5.122 13.229 1.00 91.19 92 PHE A C 1
ATOM 751 O O . PHE A 1 92 ? -1.333 5.645 12.405 1.00 91.19 92 PHE A O 1
ATOM 758 N N . GLU A 1 93 ? -2.711 5.825 14.174 1.00 94.31 93 GLU A N 1
ATOM 759 C CA . GLU A 1 93 ? -2.784 7.286 14.221 1.00 94.31 93 GLU A CA 1
ATOM 760 C C . GLU A 1 93 ? -3.283 7.893 12.896 1.00 94.31 93 GLU A C 1
ATOM 762 O O . GLU A 1 93 ? -2.713 8.876 12.411 1.00 94.31 93 GLU A O 1
ATOM 767 N N . THR A 1 94 ? -4.322 7.298 12.298 1.00 95.19 94 THR A N 1
ATOM 768 C CA . THR A 1 94 ? -4.764 7.539 10.910 1.00 95.19 94 THR A CA 1
ATOM 769 C C . THR A 1 94 ? -4.859 9.027 10.554 1.00 95.19 94 THR A C 1
ATOM 771 O O . THR A 1 94 ? -4.256 9.464 9.572 1.00 95.19 94 THR A O 1
ATOM 774 N N . ASP A 1 95 ? -5.519 9.841 11.381 1.00 97.50 95 ASP A N 1
ATOM 775 C CA . ASP A 1 95 ? -5.671 11.281 11.128 1.00 97.50 95 ASP A CA 1
ATOM 776 C C . ASP A 1 95 ? -4.330 12.029 11.115 1.00 97.50 95 ASP A C 1
ATOM 778 O O . ASP A 1 95 ? -4.061 12.850 10.232 1.00 97.50 95 ASP A O 1
ATOM 782 N N . LYS A 1 96 ? -3.449 11.732 12.081 1.00 97.00 96 LYS A N 1
ATOM 783 C CA . LYS A 1 96 ? -2.115 12.349 12.154 1.00 97.00 96 LYS A CA 1
ATOM 784 C C . LYS A 1 96 ? -1.261 11.917 10.970 1.00 97.00 96 LYS A C 1
ATOM 786 O O . LYS A 1 96 ? -0.531 12.736 10.412 1.00 97.00 96 LYS A O 1
ATOM 791 N N . TYR A 1 97 ? -1.356 10.643 10.596 1.00 97.06 97 TYR A N 1
ATOM 792 C CA . TYR A 1 97 ? -0.650 10.073 9.461 1.00 97.06 97 TYR A CA 1
ATOM 793 C C . TYR A 1 97 ? -1.040 10.772 8.159 1.00 97.06 97 TYR A C 1
ATOM 795 O O . TYR A 1 97 ? -0.156 11.248 7.442 1.00 97.06 97 TYR A O 1
ATOM 803 N N . TRP A 1 98 ? -2.337 10.891 7.864 1.00 97.62 98 TRP A N 1
ATOM 804 C CA . TRP A 1 98 ? -2.797 11.525 6.629 1.00 97.62 98 TRP A CA 1
ATOM 805 C C . TRP A 1 98 ? -2.464 13.013 6.582 1.00 97.62 98 TRP A C 1
ATOM 807 O O . TRP A 1 98 ? -1.865 13.455 5.601 1.00 97.62 98 TRP A O 1
ATOM 817 N N . ALA A 1 99 ? -2.698 13.753 7.669 1.00 98.25 99 ALA A N 1
ATOM 818 C CA . ALA A 1 99 ? -2.312 15.161 7.755 1.00 98.25 99 ALA A CA 1
ATOM 819 C C . ALA A 1 99 ? -0.796 15.366 7.559 1.00 98.25 99 ALA A C 1
ATOM 821 O O . ALA A 1 99 ? -0.355 16.323 6.915 1.00 98.25 99 ALA A O 1
ATOM 822 N N . TRP A 1 100 ? 0.032 14.456 8.087 1.00 98.12 100 TRP A N 1
ATOM 823 C CA . TRP A 1 100 ? 1.478 14.489 7.877 1.00 98.12 100 TRP A CA 1
ATOM 824 C C . TRP A 1 100 ? 1.849 14.202 6.417 1.00 98.12 100 TRP A C 1
ATOM 826 O O . TRP A 1 100 ? 2.679 14.913 5.848 1.00 98.12 100 TRP A O 1
ATOM 836 N N . CYS A 1 101 ? 1.222 13.202 5.794 1.00 98.06 101 CYS A N 1
ATOM 837 C CA . CYS A 1 101 ? 1.467 12.845 4.399 1.00 98.06 101 CYS A CA 1
ATOM 838 C C . CYS A 1 101 ? 1.096 13.981 3.442 1.00 98.06 101 CYS A C 1
ATOM 840 O O . CYS A 1 101 ? 1.890 14.313 2.566 1.00 98.06 101 CYS A O 1
ATOM 842 N N . GLU A 1 102 ? -0.063 14.608 3.631 1.00 97.75 102 GLU A N 1
ATOM 843 C CA . GLU A 1 102 ? -0.506 15.752 2.825 1.00 97.75 102 GLU A CA 1
ATOM 844 C C . GLU A 1 102 ? 0.474 16.922 2.919 1.00 97.75 102 GLU A C 1
ATOM 846 O O . GLU A 1 102 ? 0.825 17.545 1.917 1.00 97.75 102 GLU A O 1
ATOM 851 N N . LYS A 1 103 ? 0.971 17.193 4.128 1.00 98.06 103 LYS A N 1
ATOM 852 C CA . LYS A 1 103 ? 1.902 18.292 4.376 1.00 98.06 103 LYS A CA 1
ATOM 853 C C . LYS A 1 103 ? 3.309 18.024 3.840 1.00 98.06 103 LYS A C 1
ATOM 855 O O . LYS A 1 103 ? 3.949 18.941 3.328 1.00 98.06 103 LYS A O 1
ATOM 860 N N . HIS A 1 104 ? 3.825 16.810 4.018 1.00 98.19 104 HIS A N 1
ATOM 861 C CA . HIS A 1 104 ? 5.248 16.511 3.821 1.00 98.19 104 HIS A CA 1
ATOM 862 C C . HIS A 1 104 ? 5.551 15.686 2.570 1.00 98.19 104 HIS A C 1
ATOM 864 O O . HIS A 1 104 ? 6.666 15.758 2.055 1.00 98.19 104 HIS A O 1
ATOM 870 N N . LEU A 1 105 ? 4.577 14.938 2.053 1.00 97.75 105 LEU A N 1
ATOM 871 C CA . LEU A 1 105 ? 4.731 14.0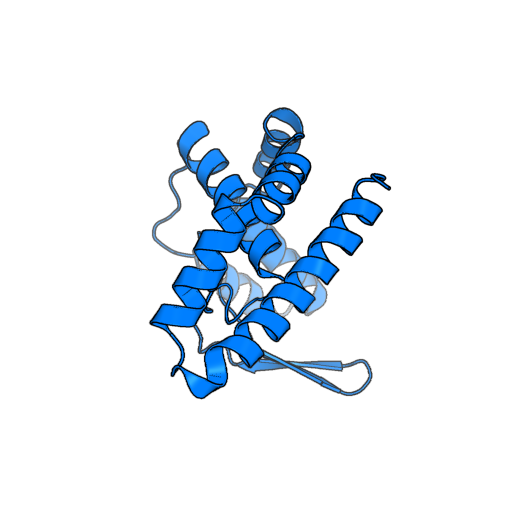39 0.909 1.00 97.75 105 LEU A CA 1
ATOM 872 C C . LEU A 1 105 ? 3.748 14.311 -0.253 1.00 97.75 105 LEU A C 1
ATOM 874 O O . LEU A 1 105 ? 3.399 13.359 -0.955 1.00 97.75 105 LEU A O 1
ATOM 878 N N . PRO A 1 106 ? 3.340 15.566 -0.556 1.00 97.00 106 PRO A N 1
ATOM 879 C CA . PRO A 1 106 ? 2.404 15.821 -1.660 1.00 97.00 106 PRO A CA 1
ATOM 880 C C . PRO A 1 106 ? 2.982 15.444 -3.035 1.00 97.00 106 PRO A C 1
ATOM 882 O O . PRO A 1 106 ? 2.250 15.226 -3.991 1.00 97.00 106 PRO A O 1
ATOM 885 N N . HIS A 1 107 ? 4.309 15.350 -3.139 1.00 96.69 107 HIS A N 1
ATOM 886 C CA . HIS A 1 107 ? 5.044 15.010 -4.357 1.00 96.69 107 HIS A CA 1
ATOM 887 C C . HIS A 1 107 ? 5.242 13.498 -4.554 1.00 96.69 107 HIS A C 1
ATOM 889 O O . HIS A 1 107 ? 5.743 13.083 -5.599 1.00 96.69 107 HIS A O 1
ATOM 895 N N . LEU A 1 108 ? 4.899 12.666 -3.562 1.00 97.81 108 LEU A N 1
ATOM 896 C CA . LEU A 1 108 ? 5.280 11.252 -3.559 1.00 97.81 108 LEU A CA 1
ATOM 897 C C . LEU A 1 108 ? 4.659 10.472 -4.724 1.00 97.81 108 LEU A C 1
ATOM 899 O O . LEU A 1 108 ? 5.324 9.618 -5.302 1.00 97.81 108 LEU A O 1
ATOM 903 N N . ASP A 1 109 ? 3.415 10.777 -5.091 1.00 97.12 109 ASP A N 1
ATOM 904 C CA . ASP A 1 109 ? 2.749 10.128 -6.223 1.00 97.12 109 ASP A CA 1
ATOM 905 C C . ASP A 1 109 ? 3.522 10.337 -7.535 1.00 97.12 109 ASP A C 1
ATOM 907 O O . ASP A 1 109 ? 3.809 9.375 -8.248 1.00 97.12 109 ASP A O 1
ATOM 911 N N . ALA A 1 110 ? 3.926 11.580 -7.814 1.00 97.69 110 ALA A N 1
ATOM 912 C CA . ALA A 1 110 ? 4.710 11.918 -8.998 1.00 97.69 110 ALA A CA 1
ATOM 913 C C . ALA A 1 110 ? 6.102 11.269 -8.964 1.00 97.69 110 ALA A C 1
ATOM 915 O O . ALA A 1 110 ? 6.550 10.733 -9.974 1.00 97.69 110 ALA A O 1
ATOM 916 N N . ALA A 1 111 ? 6.756 11.250 -7.799 1.00 97.81 111 ALA A N 1
ATOM 917 C CA . ALA A 1 111 ? 8.070 10.628 -7.637 1.00 97.81 111 ALA A CA 1
ATOM 918 C C . ALA A 1 111 ? 8.038 9.108 -7.885 1.00 97.81 111 ALA A C 1
ATOM 920 O O . ALA A 1 111 ? 8.938 8.559 -8.518 1.00 97.81 111 ALA A O 1
ATOM 921 N N . VAL A 1 112 ? 6.993 8.411 -7.422 1.00 98.19 112 VAL A N 1
ATOM 922 C CA . VAL A 1 112 ? 6.827 6.971 -7.684 1.00 98.19 112 VAL A CA 1
ATOM 923 C C . VAL A 1 112 ? 6.538 6.722 -9.162 1.00 98.19 112 VAL A C 1
ATOM 925 O O . VAL A 1 112 ? 7.116 5.807 -9.746 1.00 98.19 112 VAL A O 1
ATOM 928 N N . LEU A 1 113 ? 5.693 7.547 -9.784 1.00 98.44 113 LEU A N 1
ATOM 929 C CA . LEU A 1 113 ? 5.413 7.467 -11.217 1.00 98.44 113 LEU A CA 1
ATOM 930 C C . LEU A 1 113 ? 6.676 7.686 -12.069 1.00 98.44 113 LEU A C 1
ATOM 932 O O . LEU A 1 113 ? 6.890 6.971 -13.049 1.00 98.44 113 LEU A O 1
ATOM 936 N N . GLU A 1 114 ? 7.520 8.652 -11.704 1.00 98.25 114 GLU A N 1
ATOM 937 C CA . GLU A 1 114 ? 8.820 8.884 -12.342 1.00 98.25 114 GLU A CA 1
ATOM 938 C C . GLU A 1 114 ? 9.742 7.671 -12.169 1.00 98.25 114 GLU A C 1
ATOM 940 O O . GLU A 1 114 ? 10.296 7.167 -13.146 1.00 98.25 114 GLU A O 1
ATOM 945 N N . TRP A 1 115 ? 9.854 7.149 -10.944 1.00 98.25 115 TRP A N 1
ATOM 946 C CA . TRP A 1 115 ? 10.705 6.000 -10.651 1.00 98.25 115 TRP A CA 1
ATOM 947 C C . TRP A 1 115 ? 10.311 4.760 -11.460 1.00 98.25 115 TRP A C 1
ATOM 949 O O . TRP A 1 115 ? 11.185 4.143 -12.065 1.00 98.25 115 TRP A O 1
ATOM 959 N N . VAL A 1 116 ? 9.020 4.422 -11.541 1.00 98.12 116 VAL A N 1
ATOM 960 C CA . VAL A 1 116 ? 8.537 3.255 -12.308 1.00 98.12 116 VAL A CA 1
ATOM 961 C C . VAL A 1 116 ? 8.833 3.378 -13.808 1.00 98.12 116 VAL A C 1
ATOM 963 O O . VAL A 1 116 ? 9.052 2.368 -14.471 1.00 98.12 116 VAL A O 1
ATOM 966 N N . GLN A 1 117 ? 8.877 4.600 -14.345 1.00 97.75 117 GLN A N 1
ATOM 967 C CA . GLN A 1 117 ? 9.212 4.866 -15.750 1.00 97.75 117 GLN A CA 1
ATOM 968 C C . GLN A 1 117 ? 10.724 4.980 -16.011 1.00 97.75 117 GLN A C 1
ATOM 970 O O . GLN A 1 117 ? 11.128 5.198 -17.150 1.00 97.75 117 GLN A O 1
ATOM 975 N N . SER A 1 118 ? 11.563 4.869 -14.980 1.00 98.44 118 SER A N 1
ATOM 976 C CA . SER A 1 118 ? 13.010 5.052 -15.107 1.00 98.44 118 SER A CA 1
ATOM 977 C C . SER A 1 118 ? 13.735 3.793 -15.591 1.00 98.44 118 SER A C 1
ATOM 979 O O . SER A 1 118 ? 13.337 2.664 -15.290 1.00 98.44 118 SER A O 1
ATOM 981 N N . ASP A 1 119 ? 14.902 3.988 -16.211 1.00 98.12 119 ASP A N 1
ATOM 982 C CA . ASP A 1 119 ? 15.827 2.903 -16.574 1.00 98.12 119 ASP A CA 1
ATOM 983 C C . ASP A 1 119 ? 16.234 2.052 -15.358 1.00 98.12 119 ASP A C 1
ATOM 985 O O . ASP A 1 119 ? 16.483 0.850 -15.471 1.00 98.12 119 ASP A O 1
ATOM 989 N N . THR A 1 120 ? 16.277 2.663 -14.167 1.00 97.75 120 THR A N 1
ATOM 990 C CA . THR A 1 120 ? 16.588 1.955 -12.916 1.00 97.75 120 THR A CA 1
ATOM 991 C C . THR A 1 120 ? 15.526 0.906 -12.604 1.00 97.75 120 THR A C 1
ATOM 993 O O . THR A 1 120 ? 15.855 -0.218 -12.218 1.00 97.75 120 THR A O 1
ATOM 996 N N . PHE A 1 121 ? 14.253 1.252 -12.787 1.00 97.75 121 PHE A N 1
ATOM 997 C CA . PHE A 1 121 ? 13.154 0.323 -12.565 1.00 97.75 121 PHE A CA 1
ATOM 998 C C . PHE A 1 121 ? 13.083 -0.742 -13.661 1.00 97.75 121 PHE A C 1
ATOM 1000 O O . PHE A 1 121 ? 12.878 -1.916 -13.354 1.00 97.75 121 PHE A O 1
ATOM 1007 N N . GLU A 1 122 ? 13.331 -0.379 -14.923 1.00 97.38 122 GLU A N 1
ATOM 1008 C CA . GLU A 1 122 ? 13.424 -1.368 -16.002 1.00 97.38 122 GLU A CA 1
ATOM 1009 C C . GLU A 1 122 ? 14.530 -2.398 -15.716 1.00 97.38 122 GLU A C 1
ATOM 1011 O O . GLU A 1 122 ? 14.326 -3.608 -15.863 1.00 97.38 122 GLU A O 1
ATOM 1016 N N . HIS A 1 123 ? 15.694 -1.936 -15.250 1.00 97.81 123 HIS A N 1
ATOM 1017 C CA . HIS A 1 123 ? 16.791 -2.814 -14.865 1.00 97.81 123 HIS A CA 1
ATOM 1018 C C . HIS A 1 123 ? 16.415 -3.727 -13.693 1.00 97.81 123 HIS A C 1
ATOM 1020 O O . HIS A 1 123 ? 16.713 -4.924 -13.740 1.00 97.81 123 HIS A O 1
ATOM 1026 N N . LEU A 1 124 ? 15.731 -3.192 -12.674 1.00 97.25 124 LEU A N 1
ATOM 1027 C CA . LEU A 1 124 ? 15.197 -3.979 -11.561 1.00 97.25 124 LEU A CA 1
ATOM 1028 C C . LEU A 1 124 ? 14.283 -5.088 -12.084 1.00 97.25 124 LEU A C 1
ATOM 1030 O O . LEU A 1 124 ? 14.529 -6.256 -11.792 1.00 97.25 124 LEU A O 1
ATOM 1034 N N . LEU A 1 125 ? 13.290 -4.745 -12.909 1.00 97.56 125 LEU A N 1
ATOM 1035 C CA . LEU A 1 125 ? 12.334 -5.707 -13.456 1.00 97.56 125 LEU A CA 1
ATOM 1036 C C . LEU A 1 125 ? 13.038 -6.804 -14.262 1.00 97.56 125 LEU A C 1
ATOM 1038 O O . LEU A 1 125 ? 12.776 -7.994 -14.073 1.00 97.56 125 LEU A O 1
ATOM 1042 N N . ARG A 1 126 ? 13.975 -6.411 -15.130 1.00 97.75 126 ARG A N 1
ATOM 1043 C CA . ARG A 1 126 ? 14.772 -7.340 -15.936 1.00 97.75 126 ARG A CA 1
ATOM 1044 C C . ARG A 1 126 ? 15.604 -8.275 -15.069 1.00 97.75 126 ARG A C 1
ATOM 1046 O O . ARG A 1 126 ? 15.632 -9.477 -15.329 1.00 97.75 126 ARG A O 1
ATOM 1053 N N . SER A 1 127 ? 16.273 -7.736 -14.054 1.00 97.81 127 SER A N 1
ATOM 1054 C CA . SER A 1 127 ? 17.076 -8.517 -13.114 1.00 97.81 127 SER A CA 1
ATOM 1055 C C . SER A 1 127 ? 16.213 -9.534 -12.368 1.00 97.81 127 SER A C 1
ATOM 1057 O O . SER A 1 127 ? 16.543 -10.722 -12.350 1.00 97.81 127 SER A O 1
ATOM 1059 N N . THR A 1 128 ? 15.056 -9.110 -11.850 1.00 96.75 128 THR A N 1
ATOM 1060 C CA . THR A 1 128 ? 14.077 -10.004 -11.223 1.00 96.75 128 THR A CA 1
ATOM 1061 C C . THR A 1 128 ? 13.662 -11.123 -12.176 1.00 96.75 128 THR A C 1
ATOM 1063 O O . THR A 1 128 ? 13.770 -12.292 -11.829 1.00 96.75 128 THR A O 1
ATOM 1066 N N . VAL A 1 129 ? 13.286 -10.818 -13.420 1.00 97.38 129 VAL A N 1
ATOM 1067 C CA . VAL A 1 129 ? 12.872 -11.869 -14.362 1.00 97.38 129 VAL A CA 1
ATOM 1068 C C . VAL A 1 129 ? 14.004 -12.847 -14.690 1.00 97.38 129 VAL A C 1
ATOM 1070 O O . VAL A 1 129 ? 13.791 -14.059 -14.717 1.00 97.38 129 VAL A O 1
ATOM 1073 N N . VAL A 1 130 ? 15.218 -12.346 -14.930 1.00 97.62 130 VAL A N 1
ATOM 1074 C CA . VAL A 1 130 ? 16.379 -13.186 -15.267 1.00 97.62 130 VAL A CA 1
ATOM 1075 C C . VAL A 1 130 ? 16.748 -14.130 -14.123 1.00 97.62 130 VAL A C 1
ATOM 1077 O O . VAL A 1 130 ? 17.141 -15.271 -14.385 1.00 97.62 130 VAL A O 1
ATOM 1080 N N . THR A 1 131 ? 16.634 -13.654 -12.883 1.00 97.06 131 THR A N 1
ATOM 1081 C CA . THR A 1 131 ? 16.986 -14.409 -11.673 1.00 97.06 131 THR A CA 1
ATOM 1082 C C . THR A 1 131 ? 15.896 -15.383 -11.238 1.00 97.06 131 THR A C 1
ATOM 1084 O O . THR A 1 131 ? 16.225 -16.450 -10.725 1.00 97.06 131 THR A O 1
ATOM 1087 N N . THR A 1 132 ? 14.624 -15.067 -11.485 1.00 96.19 132 THR A N 1
ATOM 1088 C CA . THR A 1 132 ? 13.490 -15.899 -11.066 1.00 96.19 132 THR A CA 1
ATOM 1089 C C . THR A 1 132 ? 13.105 -16.960 -12.102 1.00 96.19 132 THR A C 1
ATOM 1091 O O . THR A 1 132 ? 12.738 -18.068 -11.716 1.00 96.19 132 THR A O 1
ATOM 1094 N N . TYR A 1 133 ? 13.196 -16.664 -13.407 1.00 96.69 133 TYR A N 1
ATOM 1095 C CA . TYR A 1 133 ? 12.617 -17.515 -14.457 1.00 96.69 133 TYR A CA 1
ATOM 1096 C C . TYR A 1 133 ? 13.656 -18.158 -15.393 1.00 96.69 133 TYR A C 1
ATOM 1098 O O . TYR A 1 133 ? 14.684 -17.546 -15.734 1.00 96.69 133 TYR A O 1
ATOM 1106 N N . PRO A 1 134 ? 13.388 -19.388 -15.879 1.00 97.75 134 PRO A N 1
ATOM 1107 C CA . PRO A 1 134 ? 14.249 -20.067 -16.840 1.00 97.75 134 PRO A CA 1
ATOM 1108 C C . PRO A 1 134 ? 14.280 -19.323 -18.180 1.00 97.75 134 PRO A C 1
ATOM 1110 O O . PRO A 1 134 ? 13.311 -18.682 -18.578 1.00 97.75 134 PRO A O 1
ATOM 1113 N N . ALA A 1 135 ? 15.395 -19.441 -18.909 1.00 97.94 135 ALA A N 1
ATOM 1114 C CA . ALA A 1 135 ? 15.683 -18.622 -20.092 1.00 97.94 135 ALA A CA 1
ATOM 1115 C C . ALA A 1 135 ? 14.556 -18.581 -21.141 1.00 97.94 135 ALA A C 1
ATOM 1117 O O . ALA A 1 135 ? 14.280 -17.517 -21.683 1.00 97.94 135 ALA A O 1
ATOM 1118 N N . HIS A 1 136 ? 13.885 -19.709 -21.384 1.00 97.56 136 HIS A N 1
ATOM 1119 C CA . HIS A 1 136 ? 12.821 -19.826 -22.385 1.00 97.56 136 HIS A CA 1
ATOM 1120 C C . HIS A 1 136 ? 11.493 -19.157 -21.980 1.00 97.56 136 HIS A C 1
ATOM 1122 O O . HIS A 1 136 ? 10.618 -19.003 -22.825 1.00 97.56 136 HIS A O 1
ATOM 1128 N N . GLU A 1 137 ? 11.328 -18.753 -20.716 1.00 97.75 137 GLU A N 1
ATOM 1129 C CA . GLU A 1 137 ? 10.123 -18.066 -20.226 1.00 97.75 137 GLU A CA 1
ATOM 1130 C C . GLU A 1 137 ? 10.333 -16.566 -19.987 1.00 97.75 137 GLU A C 1
ATOM 1132 O O . GLU A 1 137 ? 9.363 -15.834 -19.784 1.00 97.75 137 GLU A O 1
ATOM 1137 N N . ARG A 1 138 ? 11.584 -16.087 -20.005 1.00 97.56 138 ARG A N 1
ATOM 1138 C CA . ARG A 1 138 ? 11.926 -14.709 -19.616 1.00 97.56 138 ARG A CA 1
ATOM 1139 C C . ARG A 1 138 ? 11.214 -13.666 -20.465 1.00 97.56 138 ARG A C 1
ATOM 1141 O O . ARG A 1 138 ? 10.664 -12.727 -19.904 1.00 97.56 138 ARG A O 1
ATOM 1148 N N . ASP A 1 139 ? 11.152 -13.849 -21.781 1.00 97.69 139 ASP A N 1
ATOM 1149 C CA . ASP A 1 139 ? 10.485 -12.891 -22.673 1.00 97.69 139 ASP A CA 1
ATOM 1150 C C . ASP A 1 139 ? 8.981 -12.797 -22.382 1.00 97.69 139 ASP A C 1
ATOM 1152 O O . ASP A 1 139 ? 8.421 -11.700 -22.347 1.00 97.69 139 ASP A O 1
ATOM 1156 N N . ARG A 1 140 ? 8.335 -13.936 -22.083 1.00 97.62 140 ARG A N 1
ATOM 1157 C CA . ARG A 1 140 ? 6.921 -13.984 -21.682 1.00 97.62 140 ARG A CA 1
ATOM 1158 C C . ARG A 1 140 ? 6.689 -13.169 -20.413 1.00 97.62 140 ARG A C 1
ATOM 1160 O O . ARG A 1 140 ? 5.766 -12.360 -20.374 1.00 97.62 140 ARG A O 1
ATOM 1167 N N . PHE A 1 141 ? 7.507 -13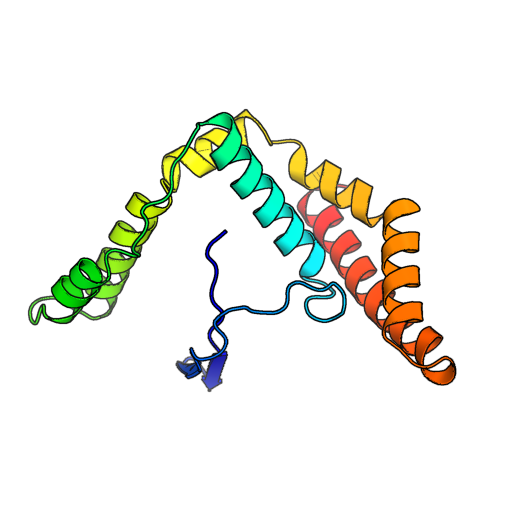.377 -19.383 1.00 97.38 141 PHE A N 1
ATOM 1168 C CA . PHE A 1 141 ? 7.338 -12.690 -18.101 1.00 97.38 141 PHE A CA 1
ATOM 1169 C C . PHE A 1 141 ? 7.745 -11.216 -18.155 1.00 97.38 141 PHE A C 1
ATOM 1171 O O . PHE A 1 141 ? 7.042 -10.385 -17.588 1.00 97.38 141 PHE A O 1
ATOM 1178 N N . MET A 1 142 ? 8.786 -10.863 -18.916 1.00 97.69 142 MET A N 1
ATOM 1179 C CA . MET A 1 142 ? 9.114 -9.461 -19.198 1.00 97.69 142 MET A CA 1
ATOM 1180 C C . MET A 1 142 ? 7.935 -8.735 -19.846 1.00 97.69 142 MET A C 1
ATOM 1182 O O . MET A 1 142 ? 7.561 -7.654 -19.395 1.00 97.69 142 MET A O 1
ATOM 1186 N N . ALA A 1 143 ? 7.322 -9.337 -20.871 1.00 97.38 143 ALA A N 1
ATOM 1187 C CA . ALA A 1 143 ? 6.167 -8.754 -21.544 1.00 97.38 143 ALA A CA 1
ATOM 1188 C C . ALA A 1 143 ? 4.948 -8.656 -20.614 1.00 97.38 143 ALA A C 1
ATOM 1190 O O . ALA A 1 143 ? 4.275 -7.628 -20.588 1.00 97.38 143 ALA A O 1
ATOM 1191 N N . HIS A 1 144 ? 4.676 -9.701 -19.827 1.00 97.44 144 HIS A N 1
ATOM 1192 C CA . HIS A 1 144 ? 3.531 -9.730 -18.920 1.00 97.44 144 HIS A CA 1
ATOM 1193 C C . HIS A 1 144 ? 3.631 -8.660 -17.826 1.00 97.44 144 HIS A C 1
ATOM 1195 O O . HIS A 1 144 ? 2.717 -7.851 -17.663 1.00 97.44 144 HIS A O 1
ATOM 1201 N N . PHE A 1 145 ? 4.755 -8.612 -17.110 1.00 97.00 145 PHE A N 1
ATOM 1202 C CA . PHE A 1 145 ? 4.947 -7.662 -16.018 1.00 97.00 145 PHE A CA 1
ATOM 1203 C C . PHE A 1 145 ? 5.074 -6.235 -16.541 1.00 97.00 145 PHE A C 1
ATOM 1205 O O . PHE A 1 145 ? 4.427 -5.333 -16.014 1.00 97.00 145 PHE A O 1
ATOM 1212 N N . GLY A 1 146 ? 5.842 -6.039 -17.619 1.00 96.62 146 GLY A N 1
ATOM 1213 C CA . GLY A 1 146 ? 5.975 -4.740 -18.273 1.00 96.62 146 GLY A CA 1
ATOM 1214 C C . GLY A 1 146 ? 4.634 -4.201 -18.772 1.00 96.62 146 GLY A C 1
ATOM 1215 O O . GLY A 1 146 ? 4.350 -3.021 -18.595 1.00 96.62 146 GLY A O 1
ATOM 1216 N N . GLY A 1 147 ? 3.768 -5.061 -19.319 1.00 97.62 147 GLY A N 1
ATOM 1217 C CA . GLY A 1 147 ? 2.419 -4.679 -19.740 1.00 97.62 147 GLY A CA 1
ATOM 1218 C C . GLY A 1 147 ? 1.533 -4.218 -18.579 1.00 97.62 147 GLY A C 1
ATOM 1219 O O . GLY A 1 147 ? 0.888 -3.176 -18.679 1.00 97.62 147 GLY A O 1
ATOM 1220 N N . LEU A 1 148 ? 1.531 -4.951 -17.460 1.00 98.19 148 LEU A N 1
ATOM 1221 C CA . LEU A 1 148 ? 0.750 -4.595 -16.267 1.00 98.19 148 LEU A CA 1
ATOM 1222 C C . LEU A 1 148 ? 1.259 -3.312 -15.597 1.00 98.19 148 LEU A C 1
ATOM 1224 O O . LEU A 1 148 ? 0.464 -2.473 -15.183 1.00 98.19 148 LEU A O 1
ATOM 1228 N N . LEU A 1 149 ? 2.575 -3.123 -15.537 1.00 98.06 149 LEU A N 1
ATOM 1229 C CA . LEU A 1 149 ? 3.179 -1.891 -15.029 1.00 98.06 149 LEU A CA 1
ATOM 1230 C C . LEU A 1 149 ? 2.921 -0.705 -15.966 1.00 98.06 149 LEU A C 1
ATOM 1232 O O . LEU A 1 149 ? 2.639 0.393 -15.497 1.00 98.06 149 LEU A O 1
ATOM 1236 N N . GLY A 1 150 ? 2.948 -0.923 -17.282 1.00 97.81 150 GLY A N 1
ATOM 1237 C CA . GLY A 1 150 ? 2.572 0.087 -18.270 1.00 97.81 150 GLY A CA 1
ATOM 1238 C C . GLY A 1 150 ? 1.107 0.516 -18.145 1.00 97.81 150 GLY A C 1
ATOM 1239 O O . GLY A 1 150 ? 0.808 1.706 -18.253 1.00 97.81 150 GLY A O 1
ATOM 1240 N N . LEU A 1 151 ? 0.202 -0.427 -17.855 1.00 98.19 151 LEU A N 1
ATOM 1241 C CA . LEU A 1 151 ? -1.193 -0.115 -17.538 1.00 98.19 151 LEU A CA 1
ATOM 1242 C C . LEU A 1 151 ? -1.289 0.747 -16.272 1.00 98.19 151 LEU A C 1
ATOM 1244 O O . LEU A 1 151 ? -1.938 1.788 -16.306 1.00 98.19 151 LEU A O 1
ATOM 1248 N N . TRP A 1 152 ? -0.575 0.379 -15.203 1.00 98.25 152 TRP A N 1
ATOM 1249 C CA . TRP A 1 152 ? -0.530 1.185 -13.979 1.00 98.25 152 TRP A CA 1
ATOM 1250 C C . TRP A 1 152 ? -0.017 2.606 -14.237 1.00 98.25 152 TRP A C 1
ATOM 1252 O O . TRP A 1 152 ? -0.623 3.566 -13.774 1.00 98.25 152 TRP A O 1
ATOM 1262 N N . VAL A 1 153 ? 1.057 2.766 -15.020 1.00 98.38 153 VAL A N 1
ATOM 1263 C CA . VAL A 1 153 ? 1.604 4.087 -15.384 1.00 98.38 153 VAL A CA 1
ATOM 1264 C C . VAL A 1 153 ? 0.553 4.942 -16.089 1.00 98.38 153 VAL A C 1
ATOM 1266 O O . VAL A 1 153 ? 0.429 6.128 -15.788 1.00 98.38 153 VAL A O 1
ATOM 1269 N N . LYS A 1 154 ? -0.201 4.356 -17.025 1.00 98.25 154 LYS A N 1
ATOM 1270 C CA . LYS A 1 154 ? -1.268 5.059 -17.745 1.00 98.25 154 LYS A CA 1
ATOM 1271 C C . LYS A 1 154 ? -2.376 5.519 -16.795 1.00 98.25 154 LYS A C 1
ATOM 1273 O O . LYS A 1 154 ? -2.792 6.674 -16.865 1.00 98.25 154 LYS A O 1
ATOM 1278 N N . ASP A 1 155 ? -2.833 4.635 -15.917 1.00 97.94 155 ASP A N 1
ATOM 1279 C CA . ASP A 1 155 ? -3.926 4.933 -14.992 1.00 97.94 155 ASP A CA 1
ATOM 1280 C C . ASP A 1 155 ? -3.495 5.954 -13.927 1.00 97.94 155 ASP A C 1
ATOM 1282 O 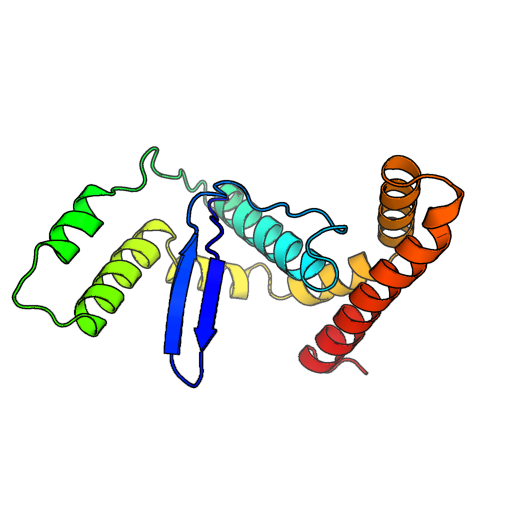O . ASP A 1 155 ? -4.249 6.871 -13.600 1.00 97.94 155 ASP A O 1
ATOM 1286 N N . GLU A 1 156 ? -2.252 5.872 -13.445 1.00 97.69 156 GLU A N 1
ATOM 1287 C CA . GLU A 1 156 ? -1.694 6.834 -12.490 1.00 97.69 156 GLU A CA 1
ATOM 1288 C C . GLU A 1 156 ? -1.507 8.220 -13.126 1.00 97.69 156 GLU A C 1
ATOM 1290 O O . GLU A 1 156 ? -1.832 9.230 -12.504 1.00 97.69 156 GLU A O 1
ATOM 1295 N N . LYS A 1 157 ? -1.059 8.288 -14.387 1.00 98.00 157 LYS A N 1
ATOM 1296 C CA . LYS A 1 157 ? -1.017 9.536 -15.167 1.00 98.00 157 LYS A CA 1
ATOM 1297 C C . LYS A 1 157 ? -2.396 10.180 -15.281 1.00 98.00 157 LYS A C 1
ATOM 1299 O O . LYS A 1 157 ? -2.550 11.352 -14.938 1.00 98.00 157 LYS A O 1
ATOM 1304 N N . ALA A 1 158 ? -3.406 9.396 -15.660 1.00 97.69 158 ALA A N 1
ATOM 1305 C CA . ALA A 1 158 ? -4.785 9.866 -15.743 1.00 97.69 158 ALA A CA 1
ATOM 1306 C C . ALA A 1 158 ? -5.302 10.373 -14.385 1.00 97.69 158 ALA A C 1
ATOM 1308 O O . ALA A 1 158 ? -5.887 11.453 -14.316 1.00 97.69 158 ALA A O 1
ATOM 1309 N N . ARG A 1 159 ? -5.033 9.645 -13.291 1.00 96.81 159 ARG A N 1
ATOM 1310 C CA . ARG A 1 159 ? -5.398 10.057 -11.925 1.00 96.81 159 ARG A CA 1
ATOM 1311 C C . ARG A 1 159 ? -4.741 11.379 -11.514 1.00 96.81 159 ARG A C 1
ATOM 1313 O O . ARG A 1 159 ? -5.365 12.170 -10.811 1.00 96.81 159 ARG A O 1
ATOM 1320 N N . LEU A 1 160 ? -3.496 11.609 -11.930 1.00 96.19 160 LEU A N 1
ATOM 1321 C CA . LEU A 1 160 ? -2.736 12.829 -11.638 1.00 96.19 160 LEU A CA 1
ATOM 1322 C C . LEU A 1 160 ? -3.012 13.982 -12.617 1.00 96.19 160 LEU A C 1
ATOM 1324 O O . LEU A 1 160 ? -2.481 15.073 -12.419 1.00 96.19 160 LEU A O 1
ATOM 1328 N N . GLY A 1 161 ? -3.825 13.769 -13.656 1.00 95.94 161 GLY A N 1
ATOM 1329 C CA . GLY A 1 161 ? -4.093 14.779 -14.684 1.00 95.94 161 GLY A CA 1
ATOM 1330 C C . GLY A 1 161 ? -2.881 15.089 -15.570 1.00 95.94 161 GLY A C 1
ATOM 1331 O O . GLY A 1 161 ? -2.747 16.210 -16.056 1.00 95.94 161 GLY A O 1
ATOM 1332 N N . LEU A 1 162 ? -1.984 14.118 -15.745 1.00 89.75 162 LEU A N 1
ATOM 1333 C CA . LEU A 1 162 ? -0.822 14.194 -16.625 1.00 89.75 162 LEU A CA 1
ATOM 1334 C C . LEU A 1 162 ? -1.166 13.420 -17.907 1.00 89.75 162 LEU A C 1
ATOM 1336 O O . LEU A 1 162 ? -1.369 12.212 -17.832 1.00 89.75 162 LEU A O 1
ATOM 1340 N N . GLU A 1 163 ? -1.273 14.088 -19.058 1.00 70.69 163 GLU A N 1
ATOM 1341 C CA . GLU A 1 163 ? -1.424 13.415 -20.366 1.00 70.69 163 GLU A CA 1
ATOM 1342 C C . GLU A 1 163 ? -0.072 12.925 -20.908 1.00 70.69 163 GLU A C 1
ATOM 1344 O O . GLU A 1 163 ? 0.886 13.732 -20.957 1.00 70.69 163 GLU A O 1
#

Sequence (163 aa):
W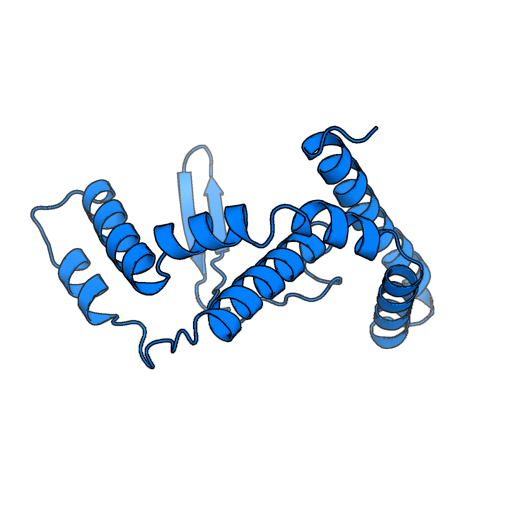EFNSCEMLVKGDDVYPIDYANACPDVAVTSLHYYFPWAIKALVRWSAYCVVTGRRGPMDLEMRRYFDVADRDDLSDEQKLDAYIAIADEYFETDKYWAWCEKHLPHLDAAVLEWVQSDTFEHLLRSTVVTTYPAHERDRFMAHFGGLLGLWVKDEKARLGLE

Nearest PDB structures (foldseek):
  8gym-assembly1_an  TM=2.226E-01  e=4.224E+00  Tetrahymena thermophila SB210
  9crw-assembly1_H  TM=2.118E-01  e=9.706E+00  Candida albicans

Solvent-accessible surface area (backbone atoms only — not comparable to full-atom values): 9622 Å² total; per-residue (Å²): 139,88,68,69,43,68,45,68,49,76,59,91,95,45,78,41,82,74,41,70,81,49,69,70,64,71,76,45,60,92,68,38,33,49,49,23,64,58,54,54,50,51,50,51,54,53,50,50,49,33,63,74,72,62,60,75,78,73,96,65,86,60,61,64,62,55,50,60,51,67,71,41,87,89,53,54,74,69,56,41,50,54,53,50,48,52,55,50,37,61,74,65,37,45,70,63,48,51,57,46,39,61,74,74,44,73,56,49,67,60,52,52,57,50,46,66,73,29,71,69,38,52,49,50,54,50,50,51,38,63,74,75,40,60,82,93,49,30,67,61,50,50,51,52,42,51,49,35,39,51,50,37,53,53,52,52,28,57,76,71,71,49,133

Foldseek 3Di:
DADFDWDWDDDPPDIHTDDRPRRDDDLDLLRCQLCNLVVVLVVVLLVCVCVVVVDDADPDLPVVQLVVLVPDPPDDPVRSVVSVVVSVCVRSVVVVSVVCCVVPPVCSLVVSLVVCPDPVVLVVQLVVLVVPDDPVCSVVSSCVSVVSSVVSSVVSCVVVVHD

Secondary structure (DSSP, 8-state):
------EEEEETTEEEEEE---SS----HHHHGGGHHHHHHHHHHHHHHHHHHTPPPPSS--HHHHHHHHT-TTS-HHHHHHHHHHHHHHHHTHHHHHHHHHHH-TTHHHHHHHHHTSHHHHHHHHHHHHHHS-GGGHHHHHHHHHHHHHHHHHHHHHHHT--

Radius of gyration: 19.69 Å; Cα contacts (8 Å, |Δi|>4): 106; chains: 1; bounding box: 43×38×47 Å

pLDDT: mean 92.75, std 8.32, range [60.5, 98.44]

Mean predicted aligned error: 4.87 Å